Protein AF-A0A832K799-F1 (afdb_monomer_lite)

Radius of gyration: 15.49 Å; chains: 1; bounding box: 31×35×47 Å

Secondary structure (DSSP, 8-state):
-------HHHHHHHHHHHHHHHHHHHHHHTT--THHHHHHHHHHHHHHHHIIIIIS---HHHHTSTTHHHHTTHHHHHHHHHHHHHHHHHH-SS---

Foldseek 3Di:
DPPPPCQLLNVLQVVLLVLLLVLLVVCVVVVPDDPRSVVSLVVVLVVSLCCSCPVVVCACVRQVHHCSSNPRNPVSSVVSNCCNNVVSCVVPVPPDD

pLDDT: mean 86.28, std 12.01, range [40.59, 97.56]

Structure (mmCIF, N/CA/C/O backb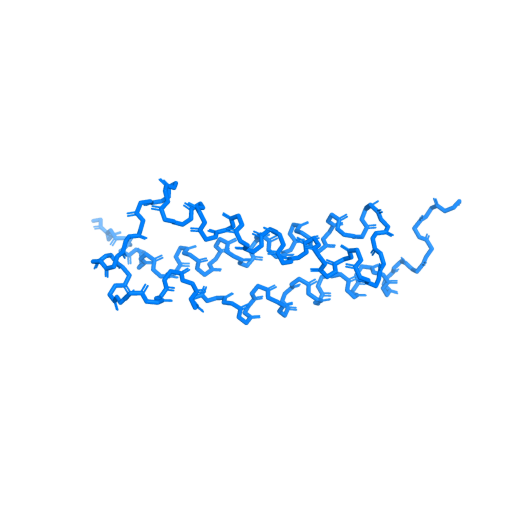one):
data_AF-A0A832K799-F1
#
_entry.id   AF-A0A832K799-F1
#
loop_
_atom_site.group_PDB
_atom_site.id
_atom_site.type_symbol
_atom_site.label_atom_id
_atom_site.label_alt_id
_atom_site.label_comp_id
_atom_site.label_asym_id
_atom_site.label_entity_id
_atom_site.label_seq_id
_atom_site.pdbx_PDB_ins_code
_atom_site.Cartn_x
_atom_site.Cartn_y
_atom_site.Cartn_z
_atom_site.occupancy
_atom_site.B_iso_or_equiv
_atom_site.auth_seq_id
_atom_site.auth_comp_id
_atom_site.auth_asym_id
_atom_site.auth_atom_id
_atom_site.pdbx_PDB_model_num
ATOM 1 N N . MET A 1 1 ? -18.604 -25.472 17.020 1.00 40.59 1 MET A N 1
ATOM 2 C CA . MET A 1 1 ? -18.171 -24.535 15.959 1.00 40.59 1 MET A CA 1
ATOM 3 C C . MET A 1 1 ? -17.180 -23.550 16.559 1.00 40.59 1 MET A C 1
ATOM 5 O O . MET A 1 1 ? -17.576 -22.767 17.410 1.00 40.59 1 MET A O 1
ATOM 9 N N . LEU A 1 2 ? -15.902 -23.609 16.179 1.00 48.09 2 LEU A N 1
ATOM 10 C CA . LEU A 1 2 ? -14.936 -22.565 16.533 1.00 48.09 2 LEU A CA 1
ATOM 11 C C . LEU A 1 2 ? -15.223 -21.351 15.647 1.00 48.09 2 LEU A C 1
ATOM 13 O O . LEU A 1 2 ? -14.910 -21.362 14.459 1.00 48.09 2 LEU A O 1
ATOM 17 N N . VAL A 1 3 ? -15.860 -20.324 16.205 1.00 55.03 3 VAL A N 1
ATOM 18 C CA . VAL A 1 3 ? -15.952 -19.023 15.538 1.00 55.03 3 VAL A CA 1
ATOM 19 C C . VAL A 1 3 ? -14.537 -18.457 15.536 1.00 55.03 3 VAL A C 1
ATOM 21 O O . VAL A 1 3 ? -14.031 -18.049 16.582 1.00 55.03 3 VAL A O 1
ATOM 24 N N . VAL A 1 4 ? -13.862 -18.493 14.385 1.00 57.69 4 VAL A N 1
ATOM 25 C CA . VAL A 1 4 ? -12.569 -17.828 14.213 1.00 57.69 4 VAL A CA 1
ATOM 26 C C . VAL A 1 4 ? -12.825 -16.334 14.390 1.00 57.69 4 VAL A C 1
ATOM 28 O O . VAL A 1 4 ? -13.299 -15.655 13.485 1.00 57.69 4 VAL A O 1
ATOM 31 N N . GLN A 1 5 ? -12.566 -15.829 15.595 1.00 59.00 5 GLN A N 1
ATOM 32 C CA . GLN A 1 5 ? -12.604 -14.409 15.927 1.00 59.00 5 GLN A CA 1
ATOM 33 C C . GLN A 1 5 ? -11.429 -13.731 15.212 1.00 59.00 5 GLN A C 1
ATOM 35 O O . GLN A 1 5 ? -10.356 -13.529 15.789 1.00 59.00 5 GLN A O 1
ATOM 40 N N . VAL A 1 6 ? -11.593 -13.440 13.919 1.00 66.88 6 VAL A N 1
ATOM 41 C CA . VAL A 1 6 ? -10.592 -12.694 13.158 1.00 66.88 6 VAL A CA 1
ATOM 42 C C . VAL A 1 6 ? -10.546 -11.292 13.750 1.00 66.88 6 VAL A C 1
ATOM 44 O O . VAL A 1 6 ? -11.512 -10.534 13.678 1.00 66.88 6 VAL A O 1
ATOM 47 N N . LYS A 1 7 ? -9.421 -10.948 14.381 1.00 80.88 7 LYS A N 1
ATOM 48 C CA . LYS A 1 7 ? -9.245 -9.620 14.974 1.00 80.88 7 LYS A CA 1
ATOM 49 C C . LYS A 1 7 ? -9.436 -8.560 13.875 1.00 80.88 7 LYS A C 1
ATOM 51 O O . LYS A 1 7 ? -8.784 -8.686 12.835 1.00 80.88 7 LYS A O 1
ATOM 56 N N . PRO A 1 8 ? -10.218 -7.489 14.107 1.00 82.50 8 PRO A N 1
ATOM 57 C CA . PRO A 1 8 ? -10.411 -6.406 13.136 1.00 82.50 8 PRO A CA 1
ATOM 58 C C . PRO A 1 8 ? -9.091 -5.834 12.600 1.00 82.50 8 PRO A C 1
ATOM 60 O O . PRO A 1 8 ? -8.954 -5.550 11.414 1.00 82.50 8 PRO A O 1
ATOM 63 N N . SER A 1 9 ? -8.058 -5.770 13.446 1.00 84.25 9 SER A N 1
ATOM 64 C CA . SER A 1 9 ? -6.706 -5.366 13.046 1.00 84.25 9 SER A CA 1
ATOM 65 C C . SER A 1 9 ? -6.061 -6.289 12.004 1.00 84.25 9 SER A C 1
ATOM 67 O O . SER A 1 9 ? -5.312 -5.818 11.156 1.00 84.25 9 SER A O 1
ATOM 69 N N . GLY A 1 10 ? -6.337 -7.595 12.065 1.00 87.25 10 GLY A N 1
ATOM 70 C CA . GLY A 1 10 ? -5.854 -8.571 11.088 1.00 87.25 10 GLY A CA 1
ATOM 71 C C . GLY A 1 10 ? -6.523 -8.394 9.728 1.00 87.25 10 GLY A C 1
ATOM 72 O O . GLY A 1 10 ? -5.846 -8.452 8.708 1.00 87.25 10 GLY A O 1
ATOM 73 N N . ILE A 1 11 ? -7.824 -8.089 9.712 1.00 89.44 11 ILE A N 1
ATOM 74 C CA . ILE A 1 11 ? -8.568 -7.800 8.476 1.00 89.44 11 ILE A CA 1
ATOM 75 C C . ILE A 1 11 ? -7.981 -6.565 7.787 1.00 89.44 11 ILE A C 1
ATOM 77 O O . ILE A 1 11 ? -7.671 -6.620 6.602 1.00 89.44 11 ILE A O 1
ATOM 81 N N . VAL A 1 12 ? -7.746 -5.480 8.536 1.00 90.56 12 VAL A N 1
ATOM 82 C CA . VAL A 1 12 ? -7.122 -4.255 8.000 1.00 90.56 12 VAL A CA 1
ATOM 83 C C . VAL A 1 12 ? -5.729 -4.533 7.431 1.00 90.56 12 VAL A C 1
ATOM 85 O O . VAL A 1 12 ? -5.389 -4.022 6.365 1.00 90.56 12 VAL A O 1
ATOM 88 N N . TYR A 1 13 ? -4.932 -5.353 8.121 1.00 91.62 13 TYR A N 1
ATOM 89 C CA . TYR A 1 13 ? -3.595 -5.732 7.671 1.00 91.62 13 TYR A CA 1
ATOM 90 C C . TYR A 1 13 ? -3.627 -6.475 6.330 1.00 91.62 13 TYR A C 1
ATOM 92 O O . TYR A 1 13 ? -2.976 -6.047 5.379 1.00 91.62 13 TYR A O 1
ATOM 100 N N . TRP A 1 14 ? -4.413 -7.552 6.236 1.00 93.00 14 TRP A N 1
ATOM 101 C CA . TRP A 1 14 ? -4.528 -8.348 5.011 1.00 93.00 14 TRP A CA 1
ATOM 102 C C . TRP A 1 14 ? -5.155 -7.556 3.867 1.00 93.00 14 TRP A C 1
ATOM 104 O O . TRP A 1 14 ? -4.689 -7.639 2.735 1.00 93.00 14 TRP A O 1
ATOM 114 N N . PHE A 1 15 ? -6.155 -6.725 4.160 1.00 94.31 15 PHE A N 1
ATOM 115 C CA . PHE A 1 15 ? -6.738 -5.814 3.181 1.00 94.31 15 PHE A CA 1
ATOM 116 C C . PHE A 1 15 ? -5.678 -4.885 2.577 1.00 94.31 15 PHE A C 1
ATOM 118 O O . PHE A 1 15 ? -5.549 -4.810 1.358 1.00 94.31 15 PHE A O 1
ATOM 125 N N . ARG A 1 16 ? -4.874 -4.220 3.418 1.00 94.31 16 ARG A N 1
ATOM 126 C CA . ARG A 1 16 ? -3.789 -3.344 2.954 1.00 94.31 16 ARG A CA 1
ATOM 127 C C . ARG A 1 16 ? -2.695 -4.111 2.216 1.00 94.31 16 ARG A C 1
ATOM 129 O O . ARG A 1 16 ? -2.155 -3.583 1.252 1.00 94.31 16 ARG A O 1
ATOM 136 N N . PHE A 1 17 ? -2.402 -5.347 2.610 1.00 95.75 17 PHE A N 1
ATOM 137 C CA . PHE A 1 17 ? -1.469 -6.215 1.892 1.00 95.75 17 PHE A CA 1
ATOM 138 C C . PHE A 1 17 ? -1.928 -6.477 0.448 1.00 95.75 17 PHE A C 1
ATOM 140 O O . PHE A 1 17 ? -1.188 -6.191 -0.490 1.00 95.75 17 PHE A O 1
ATOM 147 N N . PHE A 1 18 ? -3.164 -6.946 0.246 1.00 96.81 18 PHE A N 1
ATOM 148 C CA . PHE A 1 18 ? -3.687 -7.196 -1.103 1.00 96.81 18 PHE A CA 1
ATOM 149 C C . PHE A 1 18 ? -3.860 -5.908 -1.910 1.00 96.81 18 PHE A C 1
ATOM 151 O O . PHE A 1 18 ? -3.569 -5.889 -3.105 1.00 96.81 18 PHE A O 1
ATOM 158 N N . LEU A 1 19 ? -4.269 -4.816 -1.256 1.00 96.38 19 LEU A N 1
ATOM 159 C CA . LEU A 1 19 ? -4.359 -3.507 -1.896 1.00 96.38 19 LEU A CA 1
ATOM 160 C C . LEU A 1 19 ? -2.991 -3.044 -2.411 1.00 96.38 19 LEU A C 1
ATOM 162 O O . LEU A 1 19 ? -2.908 -2.525 -3.517 1.00 96.38 19 LEU A O 1
ATOM 166 N N . ALA A 1 20 ? -1.917 -3.261 -1.651 1.00 97.00 20 ALA A N 1
ATOM 167 C CA . ALA A 1 20 ? -0.564 -2.901 -2.062 1.00 97.00 20 ALA A CA 1
ATOM 168 C C . ALA A 1 20 ? -0.103 -3.662 -3.310 1.00 97.00 20 ALA A C 1
ATOM 170 O O . ALA A 1 20 ? 0.453 -3.052 -4.221 1.00 97.00 20 ALA A O 1
ATOM 171 N N . ILE A 1 21 ? -0.384 -4.969 -3.376 1.00 97.31 21 ILE A N 1
ATOM 172 C CA . ILE A 1 21 ? -0.102 -5.794 -4.561 1.00 97.31 21 ILE A CA 1
ATOM 173 C C . ILE A 1 21 ? -0.867 -5.248 -5.767 1.00 97.31 21 ILE A C 1
ATOM 175 O O . ILE A 1 21 ? -0.281 -5.031 -6.825 1.00 97.31 21 ILE A O 1
ATOM 179 N N . LEU A 1 22 ? -2.166 -4.982 -5.599 1.00 96.94 22 LEU A N 1
ATOM 180 C CA . LEU A 1 22 ? -3.022 -4.462 -6.662 1.00 96.94 22 LEU A CA 1
ATOM 181 C C . LEU A 1 22 ? -2.503 -3.112 -7.170 1.00 96.94 22 LEU A C 1
ATOM 183 O O . LEU A 1 22 ? -2.322 -2.935 -8.370 1.00 96.94 22 LEU A O 1
ATOM 187 N N . VAL A 1 23 ? -2.199 -2.175 -6.270 1.00 96.62 23 VAL A N 1
ATOM 188 C CA . VAL A 1 23 ? -1.683 -0.847 -6.632 1.00 96.62 23 VAL A CA 1
ATOM 189 C C . VAL A 1 23 ? -0.293 -0.936 -7.269 1.00 96.62 23 VAL A C 1
ATOM 191 O O . VAL A 1 23 ? -0.010 -0.198 -8.211 1.00 96.62 23 VAL A O 1
ATOM 194 N N . GLY A 1 24 ? 0.570 -1.844 -6.804 1.00 95.31 24 GLY A N 1
ATOM 195 C CA . GLY A 1 24 ? 1.886 -2.091 -7.399 1.00 95.31 24 GLY A CA 1
ATOM 196 C C . GLY A 1 24 ? 1.773 -2.626 -8.827 1.00 95.31 24 GLY A C 1
ATOM 197 O O . GLY A 1 24 ? 2.43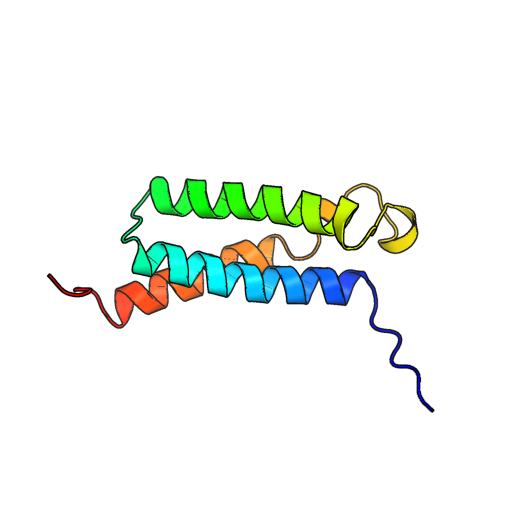5 -2.117 -9.731 1.00 95.31 24 GLY A O 1
ATOM 198 N N . ALA A 1 25 ? 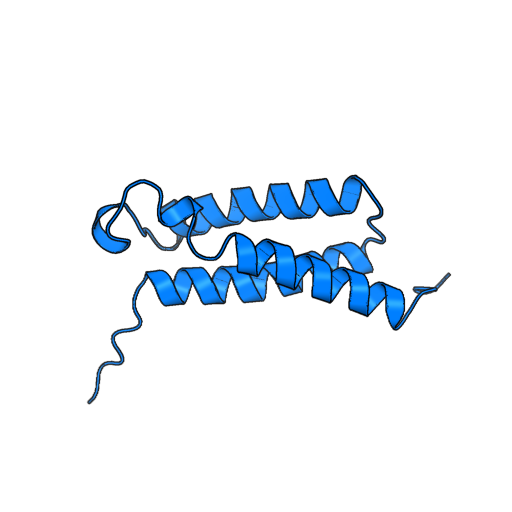0.864 -3.577 -9.048 1.00 94.62 25 ALA A N 1
ATOM 199 C CA . ALA A 1 25 ? 0.556 -4.106 -10.372 1.00 94.62 25 ALA A CA 1
ATOM 200 C C . ALA A 1 25 ? -0.060 -3.044 -11.295 1.00 94.62 25 ALA A C 1
ATOM 202 O O . ALA A 1 25 ? 0.385 -2.901 -12.429 1.00 94.62 25 ALA A O 1
ATOM 203 N N .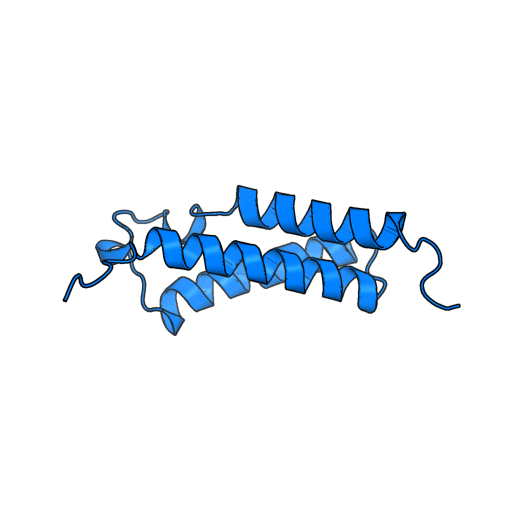 LEU A 1 26 ? -1.012 -2.237 -10.811 1.00 93.88 26 LEU A N 1
ATOM 204 C CA . LEU A 1 26 ? -1.569 -1.120 -11.584 1.00 93.88 26 LEU A CA 1
ATOM 205 C C . LEU A 1 26 ? -0.496 -0.089 -11.951 1.00 93.88 26 LEU A C 1
ATOM 207 O O . LEU A 1 26 ? -0.474 0.393 -13.078 1.00 93.88 26 LEU A O 1
ATOM 211 N N . SER A 1 27 ? 0.418 0.220 -11.028 1.00 93.31 27 SER A N 1
ATOM 212 C CA . SER A 1 27 ? 1.523 1.153 -11.287 1.00 93.31 27 SER A CA 1
ATOM 213 C C . SER A 1 27 ? 2.450 0.647 -12.396 1.00 93.31 27 SER A C 1
ATOM 215 O O . SER A 1 27 ? 3.017 1.444 -13.139 1.00 93.31 27 SER A O 1
ATOM 217 N N . TYR A 1 28 ? 2.601 -0.671 -12.516 1.00 92.06 28 TYR A N 1
ATOM 218 C CA . TYR A 1 28 ? 3.317 -1.303 -13.618 1.00 92.06 28 TYR A CA 1
ATOM 219 C C . TYR A 1 28 ? 2.510 -1.269 -14.927 1.00 92.06 28 TYR A C 1
ATOM 221 O O . TYR A 1 28 ? 3.019 -0.770 -15.923 1.00 92.06 28 TYR A O 1
ATOM 229 N N . ILE A 1 29 ? 1.240 -1.696 -14.910 1.00 91.00 29 ILE A N 1
ATOM 230 C CA . ILE A 1 29 ? 0.356 -1.747 -16.095 1.00 91.00 29 ILE A CA 1
ATOM 231 C C . ILE A 1 29 ? 0.177 -0.366 -16.742 1.00 91.00 29 ILE A C 1
ATOM 233 O O . ILE A 1 29 ? 0.181 -0.243 -17.962 1.00 91.00 29 ILE A O 1
ATOM 237 N N . PHE A 1 30 ? 0.022 0.682 -15.932 1.00 91.00 30 PHE A N 1
ATOM 238 C CA . PHE A 1 30 ? -0.121 2.059 -16.414 1.00 91.00 30 PHE A CA 1
ATOM 239 C C . PHE A 1 30 ? 1.216 2.752 -16.688 1.00 91.00 30 PHE A C 1
ATOM 241 O O . PHE A 1 30 ? 1.237 3.954 -16.943 1.00 91.00 30 PHE A O 1
ATOM 248 N N . HIS A 1 31 ? 2.332 2.025 -16.610 1.00 89.00 31 HIS A N 1
ATOM 249 C CA . HIS A 1 31 ? 3.673 2.559 -16.829 1.00 89.00 31 HIS A CA 1
ATOM 250 C C . HIS A 1 31 ? 4.012 3.768 -15.945 1.00 89.00 31 HIS A C 1
ATOM 252 O O . HIS A 1 31 ? 4.789 4.644 -16.329 1.00 89.00 31 HIS A O 1
ATOM 258 N N . LEU A 1 32 ? 3.439 3.828 -14.739 1.00 89.12 32 LEU A N 1
ATOM 259 C CA . LEU A 1 32 ? 3.684 4.924 -13.810 1.00 89.12 32 LEU A CA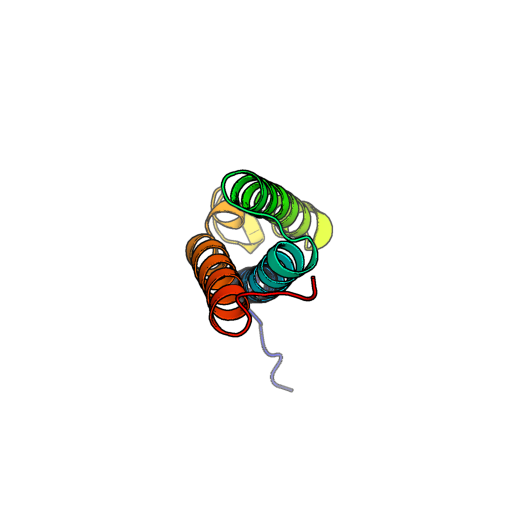 1
ATOM 260 C C . LEU A 1 32 ? 5.125 4.823 -13.327 1.00 89.12 32 LEU A C 1
ATOM 262 O O . LEU A 1 32 ? 5.523 3.787 -12.793 1.00 89.12 32 LEU A O 1
ATOM 266 N N . ARG A 1 33 ? 5.898 5.899 -13.502 1.00 86.25 33 ARG A N 1
ATOM 267 C CA . ARG A 1 33 ? 7.315 5.985 -13.115 1.00 86.25 33 ARG A CA 1
ATOM 268 C C . ARG A 1 33 ? 7.559 7.156 -12.166 1.00 86.25 33 ARG A C 1
ATOM 270 O O . ARG A 1 33 ? 6.852 8.165 -12.190 1.00 86.25 33 ARG A O 1
ATOM 277 N N . GLY A 1 34 ? 8.569 7.011 -11.306 1.00 88.38 34 GLY A N 1
ATOM 278 C CA . GLY A 1 34 ? 8.997 8.050 -10.366 1.00 88.38 34 GLY A CA 1
ATOM 279 C C . GLY A 1 34 ? 7.848 8.602 -9.512 1.00 88.38 34 GLY A C 1
ATOM 280 O O . GLY A 1 34 ? 7.186 7.865 -8.779 1.00 88.38 34 GLY A O 1
ATOM 281 N N . LEU A 1 35 ? 7.599 9.911 -9.625 1.00 92.06 35 LEU A N 1
ATOM 282 C CA . LEU A 1 35 ? 6.614 10.630 -8.811 1.00 92.06 35 LEU A CA 1
ATOM 283 C C . LEU A 1 35 ? 5.164 10.168 -9.050 1.00 92.06 35 LEU A C 1
ATOM 285 O O . LEU A 1 35 ? 4.338 10.231 -8.138 1.00 92.06 35 LEU A O 1
ATOM 289 N N . GLN A 1 36 ? 4.839 9.669 -10.245 1.00 92.00 36 GLN A N 1
ATOM 290 C CA . GLN A 1 36 ? 3.488 9.192 -10.567 1.00 92.00 36 GLN A CA 1
ATOM 291 C C . GLN A 1 36 ? 3.143 7.898 -9.814 1.00 92.00 36 GLN A C 1
ATOM 293 O O . GLN A 1 36 ? 2.043 7.760 -9.280 1.00 92.00 36 GLN A O 1
ATOM 298 N N . GLY A 1 37 ? 4.102 6.972 -9.698 1.00 91.31 37 GLY A N 1
ATOM 299 C CA . GLY A 1 37 ? 3.931 5.753 -8.901 1.00 91.31 37 GLY A CA 1
ATOM 300 C C . GLY A 1 37 ? 3.783 6.068 -7.410 1.00 91.31 37 GLY A C 1
ATOM 301 O O . GLY A 1 37 ? 2.880 5.557 -6.749 1.00 91.31 37 GLY A O 1
ATOM 302 N N . LEU A 1 38 ? 4.611 6.986 -6.897 1.00 93.56 38 LEU A N 1
ATOM 303 C CA . LEU A 1 38 ? 4.557 7.429 -5.498 1.00 93.56 38 LEU A CA 1
ATOM 304 C C . LEU A 1 38 ? 3.234 8.121 -5.144 1.00 93.56 38 LEU A C 1
ATOM 306 O O . LEU A 1 38 ? 2.620 7.800 -4.127 1.00 93.56 38 LEU A O 1
ATOM 310 N N . SER A 1 39 ? 2.774 9.051 -5.984 1.00 94.12 39 SER A N 1
ATOM 311 C CA . SER A 1 39 ? 1.498 9.748 -5.772 1.00 94.12 39 SER A CA 1
ATOM 312 C C . SER A 1 39 ? 0.310 8.787 -5.822 1.00 94.12 39 SER A C 1
ATOM 314 O O . SER A 1 39 ? -0.574 8.874 -4.971 1.00 94.12 39 SER A O 1
ATOM 316 N N . THR A 1 40 ? 0.329 7.811 -6.733 1.00 93.69 40 THR A N 1
ATOM 317 C CA . THR A 1 40 ? -0.697 6.759 -6.814 1.00 93.69 40 THR A CA 1
ATOM 318 C C . THR A 1 40 ? -0.711 5.900 -5.553 1.00 93.69 40 THR A C 1
ATOM 320 O O . THR A 1 40 ? -1.764 5.708 -4.945 1.00 93.69 40 THR A O 1
ATOM 323 N N . MET A 1 41 ? 0.457 5.448 -5.092 1.00 95.31 41 MET A N 1
ATOM 324 C CA . MET A 1 41 ? 0.579 4.691 -3.846 1.00 95.31 41 MET A CA 1
ATOM 325 C C . MET A 1 41 ? -0.009 5.453 -2.654 1.00 95.31 41 MET A C 1
ATOM 327 O O . MET A 1 41 ? -0.799 4.888 -1.892 1.00 95.31 41 MET A O 1
ATOM 331 N N . MET A 1 42 ? 0.322 6.738 -2.526 1.00 95.31 42 MET A N 1
ATOM 332 C CA . MET A 1 42 ? -0.160 7.592 -1.442 1.00 95.31 42 MET A CA 1
ATOM 333 C C . MET A 1 42 ? -1.673 7.830 -1.521 1.00 95.31 42 MET A C 1
ATOM 335 O O . MET A 1 42 ? -2.369 7.730 -0.509 1.00 95.31 42 MET A O 1
ATOM 339 N N . LEU A 1 43 ? -2.202 8.080 -2.720 1.00 96.19 43 LEU A N 1
ATOM 340 C CA . LEU A 1 43 ? -3.630 8.290 -2.956 1.00 96.19 43 LEU A CA 1
ATOM 341 C C . LEU A 1 43 ? -4.449 7.054 -2.565 1.00 96.19 43 LEU A C 1
ATOM 343 O O . LEU A 1 43 ? -5.409 7.161 -1.800 1.00 96.19 43 LEU A O 1
ATOM 347 N N . PHE A 1 44 ? -4.029 5.864 -2.995 1.00 96.25 44 PHE A N 1
ATOM 348 C CA . PHE A 1 44 ? -4.703 4.619 -2.620 1.00 96.25 44 PHE A CA 1
ATOM 349 C C . PHE A 1 44 ? -4.552 4.285 -1.134 1.00 96.25 44 PHE A C 1
ATOM 351 O O . PHE A 1 44 ? -5.462 3.704 -0.539 1.00 96.25 44 PHE A O 1
ATOM 358 N N . TYR A 1 45 ? -3.464 4.715 -0.492 1.00 93.88 45 TYR A N 1
ATOM 359 C CA . TYR A 1 45 ? -3.326 4.580 0.953 1.00 93.88 45 TYR A CA 1
ATOM 360 C C . TYR A 1 45 ? -4.364 5.414 1.712 1.00 93.88 45 TYR A C 1
ATOM 362 O O . TYR A 1 45 ? -5.002 4.915 2.643 1.00 93.88 45 TYR A O 1
ATOM 370 N N . ILE A 1 46 ? -4.578 6.661 1.285 1.00 94.62 46 ILE A N 1
ATOM 371 C CA . ILE A 1 46 ? -5.604 7.550 1.846 1.00 94.62 46 ILE A CA 1
ATOM 372 C C . ILE A 1 46 ? -6.999 6.949 1.631 1.00 94.62 46 ILE A C 1
ATOM 374 O O . ILE A 1 46 ? -7.795 6.881 2.569 1.00 94.62 46 ILE A O 1
ATOM 378 N N . ILE A 1 47 ? -7.278 6.423 0.435 1.00 94.50 47 ILE A N 1
ATOM 379 C CA . ILE A 1 47 ? -8.530 5.706 0.150 1.00 94.50 47 ILE A CA 1
ATOM 380 C C . ILE A 1 47 ? -8.688 4.500 1.087 1.00 94.50 47 ILE A C 1
ATOM 382 O O . ILE A 1 47 ? -9.761 4.305 1.657 1.00 94.50 47 ILE A O 1
ATOM 386 N N . SER A 1 48 ? -7.618 3.735 1.331 1.00 93.06 48 SER A N 1
ATOM 387 C CA . SER A 1 48 ? -7.649 2.591 2.251 1.00 93.06 48 SER A CA 1
ATOM 388 C C . SER A 1 48 ? -8.095 2.992 3.659 1.00 93.06 48 SER A C 1
ATOM 390 O O . SER A 1 48 ? -8.847 2.261 4.298 1.00 93.06 48 SER A O 1
ATOM 392 N N . TYR A 1 49 ? -7.673 4.164 4.147 1.00 92.12 49 TYR A N 1
ATOM 393 C CA . TYR A 1 49 ? -8.093 4.678 5.448 1.00 92.12 49 TYR A CA 1
ATOM 394 C C . TYR A 1 49 ? -9.601 4.947 5.483 1.00 92.12 49 TYR A C 1
ATOM 396 O O . TYR A 1 49 ? -10.276 4.536 6.429 1.00 92.12 49 TYR A O 1
ATOM 404 N N . TYR A 1 50 ? -10.144 5.575 4.438 1.00 91.25 50 TYR A N 1
ATOM 405 C CA . TYR A 1 50 ? -11.579 5.823 4.340 1.00 91.25 50 TYR A CA 1
ATOM 406 C C . TYR A 1 50 ? -12.390 4.530 4.216 1.00 91.25 50 TYR A C 1
ATOM 408 O O . TYR A 1 50 ? -13.432 4.415 4.858 1.00 91.25 50 TYR A O 1
ATOM 416 N N . ILE A 1 51 ? -11.895 3.526 3.487 1.00 91.38 51 ILE A N 1
ATOM 417 C CA . ILE A 1 51 ? -12.531 2.201 3.408 1.00 91.38 51 ILE A CA 1
ATOM 418 C C . ILE A 1 51 ? -12.549 1.525 4.783 1.00 91.38 51 ILE A C 1
ATOM 420 O O . ILE A 1 51 ? -13.581 1.003 5.198 1.00 91.38 51 ILE A O 1
ATOM 424 N N . VAL A 1 52 ? -11.446 1.570 5.531 1.00 89.56 52 VAL A N 1
ATOM 425 C CA . VAL A 1 52 ? -11.386 0.993 6.883 1.00 89.56 52 VAL A CA 1
ATOM 426 C C . VAL A 1 52 ? -12.361 1.699 7.828 1.00 89.56 52 VAL A C 1
ATOM 428 O O . VAL A 1 52 ? -13.093 1.038 8.566 1.00 89.56 52 VAL A O 1
ATOM 431 N N . ARG A 1 53 ? -12.406 3.036 7.784 1.00 86.62 53 ARG A N 1
ATOM 432 C CA . ARG A 1 53 ? -13.234 3.837 8.691 1.00 86.62 53 ARG A CA 1
ATOM 433 C C . ARG A 1 53 ? -14.724 3.784 8.357 1.00 86.62 53 ARG A C 1
ATOM 435 O O . ARG A 1 53 ? -15.535 3.681 9.272 1.00 86.62 53 ARG A O 1
ATOM 442 N N . TYR A 1 54 ? -15.088 3.862 7.080 1.00 87.75 54 TYR A N 1
ATOM 443 C CA . TYR A 1 54 ? -16.484 3.971 6.644 1.00 87.75 54 TYR A CA 1
ATOM 444 C C . TYR A 1 54 ? -17.039 2.678 6.044 1.00 87.75 54 TYR A C 1
ATOM 446 O O . TYR A 1 54 ? -18.188 2.342 6.312 1.00 87.75 54 TYR A O 1
ATOM 454 N N . GLY A 1 55 ? -16.237 1.929 5.285 1.00 86.88 55 GLY A N 1
ATOM 455 C CA . GLY A 1 55 ? -16.648 0.659 4.680 1.00 86.88 55 GLY A CA 1
ATOM 456 C C . GLY A 1 55 ? -16.713 -0.475 5.701 1.00 86.88 55 GLY A C 1
ATOM 457 O O . GLY A 1 55 ? -17.763 -1.079 5.896 1.00 86.88 55 GLY A O 1
ATOM 458 N N . PHE A 1 56 ? -15.612 -0.728 6.414 1.00 84.62 56 PHE A N 1
ATOM 459 C CA . PHE A 1 56 ? -15.575 -1.748 7.472 1.00 84.62 56 PHE A CA 1
ATOM 460 C C . PHE A 1 56 ? -16.118 -1.259 8.815 1.00 84.62 56 PHE A C 1
ATOM 462 O O . PHE A 1 56 ? -16.314 -2.065 9.723 1.00 84.62 56 PHE A O 1
ATOM 469 N N . ARG A 1 57 ? -16.382 0.049 8.939 1.00 84.94 57 ARG A N 1
ATOM 470 C CA . ARG A 1 57 ? -16.884 0.691 10.165 1.00 84.94 57 ARG A CA 1
ATOM 471 C C . ARG A 1 57 ? -15.979 0.423 11.375 1.00 84.94 57 ARG A C 1
ATOM 473 O O . ARG A 1 57 ? -16.450 0.375 12.506 1.00 84.94 57 ARG A O 1
ATOM 480 N N . TYR A 1 58 ? -14.677 0.246 11.142 1.00 83.88 58 TYR A N 1
ATOM 481 C CA . TYR A 1 58 ? -13.701 0.025 12.202 1.00 83.88 58 TYR A CA 1
ATOM 482 C C . TYR A 1 58 ? -13.251 1.367 12.775 1.00 83.88 58 TYR A C 1
ATOM 484 O O . TYR A 1 58 ? -12.431 2.077 12.186 1.00 83.88 58 TYR A O 1
ATOM 492 N N . GLY A 1 59 ? -13.824 1.715 13.925 1.00 76.69 59 GLY A N 1
ATOM 493 C CA . GLY A 1 59 ? -13.516 2.920 14.674 1.00 76.69 59 GLY A CA 1
ATOM 494 C C . GLY A 1 59 ? -12.482 2.692 15.774 1.00 76.69 59 GLY A C 1
ATOM 495 O O . GLY A 1 59 ? -11.746 1.701 15.815 1.00 76.69 59 GLY A O 1
ATOM 496 N N . GLU A 1 60 ? -12.416 3.659 16.689 1.00 78.56 60 GLU A N 1
ATOM 497 C CA . GLU A 1 60 ? -11.475 3.637 17.813 1.00 78.56 60 GLU A CA 1
ATOM 498 C C . GLU A 1 60 ? -11.766 2.492 18.793 1.00 78.56 60 GLU A C 1
ATOM 500 O O . GLU A 1 60 ? -10.826 1.924 19.359 1.00 78.56 60 GLU A O 1
ATOM 505 N N . ALA A 1 61 ? -13.045 2.132 18.955 1.00 75.56 61 ALA A N 1
ATOM 506 C CA . ALA A 1 61 ? -13.505 1.071 19.846 1.00 75.56 61 ALA A CA 1
ATOM 507 C C . ALA A 1 61 ? -13.091 -0.319 19.334 1.00 75.56 61 ALA A C 1
ATOM 509 O O . ALA A 1 61 ? -12.578 -1.144 20.089 1.00 75.56 61 ALA A O 1
ATOM 510 N N . GLU A 1 62 ? -13.227 -0.554 18.030 1.00 78.06 62 GLU A N 1
ATOM 511 C CA . GLU A 1 62 ? -12.962 -1.836 17.375 1.00 78.06 62 GLU A CA 1
ATOM 512 C C . GLU A 1 62 ? -11.461 -2.080 17.202 1.00 78.06 62 GLU A C 1
ATOM 514 O O . GLU A 1 62 ? -10.971 -3.199 17.378 1.00 78.06 62 GLU A O 1
ATOM 519 N N . LEU A 1 63 ? -10.706 -1.026 16.879 1.00 76.75 63 LEU A N 1
ATOM 520 C CA . LEU A 1 63 ? -9.261 -1.118 16.670 1.00 76.75 63 LEU A CA 1
ATOM 521 C C . LEU A 1 63 ? -8.458 -0.895 17.954 1.00 76.75 63 LEU A C 1
ATOM 523 O O . LEU A 1 63 ? -7.254 -1.162 17.967 1.00 76.75 63 LEU A O 1
ATOM 527 N N . LYS A 1 64 ? -9.106 -0.495 19.055 1.00 79.56 64 LYS A N 1
ATOM 528 C CA . LYS A 1 64 ? -8.476 -0.189 20.349 1.00 79.56 64 LYS A CA 1
ATOM 529 C C . LYS A 1 64 ? -7.401 0.896 20.215 1.00 79.56 64 LYS A C 1
ATOM 531 O O . LYS A 1 64 ? -6.235 0.651 20.546 1.00 79.56 64 LYS A O 1
ATOM 536 N N . GLY A 1 65 ? -7.770 2.052 19.656 1.00 76.19 65 GLY A N 1
ATOM 537 C CA . GLY A 1 65 ? -6.910 3.242 19.603 1.00 76.19 65 GLY A CA 1
ATOM 538 C C . GLY A 1 65 ? -7.190 4.207 18.444 1.00 76.19 65 GLY A C 1
ATOM 539 O O . GLY A 1 65 ? -7.375 3.787 17.303 1.00 76.19 65 GLY A O 1
ATOM 540 N N . LYS A 1 66 ? -7.116 5.513 18.734 1.00 72.75 66 LYS A N 1
ATOM 541 C CA . LYS A 1 66 ? -7.414 6.629 17.815 1.00 72.75 66 LYS A CA 1
ATOM 542 C C . LYS A 1 66 ? -6.623 6.616 16.501 1.00 72.75 66 LYS A C 1
ATOM 544 O O . LYS A 1 66 ? -7.188 6.822 15.432 1.00 72.75 66 LYS A O 1
ATOM 549 N N . ASN A 1 67 ? -5.329 6.295 16.559 1.00 76.69 67 ASN A N 1
ATOM 550 C CA . ASN A 1 67 ? -4.444 6.321 15.385 1.00 76.69 67 ASN A CA 1
ATOM 551 C C . ASN A 1 67 ? -4.271 4.951 14.713 1.00 76.69 67 ASN A C 1
ATOM 553 O O . ASN A 1 67 ? -3.594 4.840 13.690 1.00 76.69 67 ASN A O 1
ATOM 557 N N . LYS A 1 68 ? -4.877 3.886 15.252 1.00 79.75 68 LYS A N 1
ATOM 558 C CA . LYS A 1 68 ? -4.638 2.528 14.747 1.00 79.75 68 LYS A CA 1
ATOM 559 C C . LYS A 1 68 ? -5.209 2.290 13.356 1.00 79.75 68 LYS A C 1
ATOM 561 O O . LYS A 1 68 ? -4.555 1.624 12.562 1.00 79.75 68 LYS A O 1
ATOM 566 N N . ALA A 1 69 ? -6.353 2.886 13.022 1.00 77.38 69 ALA A N 1
ATOM 567 C CA . ALA A 1 69 ? -6.900 2.829 11.664 1.00 77.38 69 ALA A CA 1
ATOM 568 C C . ALA A 1 69 ? -5.914 3.371 10.614 1.00 77.38 69 ALA A C 1
ATOM 570 O O . ALA A 1 69 ? -5.872 2.891 9.483 1.00 77.38 69 ALA A O 1
ATOM 571 N N . VAL A 1 70 ? -5.090 4.353 10.991 1.00 80.75 70 VAL A N 1
ATOM 572 C CA . VAL A 1 70 ? -4.050 4.906 10.120 1.00 80.75 70 VAL A CA 1
ATOM 573 C C . VAL A 1 70 ? -2.793 4.049 10.172 1.00 80.75 70 VAL A C 1
ATOM 575 O O . VAL A 1 70 ? -2.268 3.723 9.122 1.00 80.75 70 VAL A O 1
ATOM 578 N N . MET A 1 71 ? -2.314 3.637 11.345 1.00 86.12 71 MET A N 1
ATOM 579 C CA . MET A 1 71 ? -0.988 3.014 11.474 1.00 86.12 71 MET A CA 1
ATOM 580 C C . MET A 1 71 ? -0.943 1.510 11.150 1.00 86.12 71 MET A C 1
ATOM 582 O O . MET A 1 71 ? 0.114 1.001 10.781 1.00 86.12 71 MET A O 1
ATOM 586 N N . ILE A 1 72 ? -2.054 0.771 11.275 1.00 90.56 72 ILE A N 1
ATOM 587 C CA . ILE A 1 72 ? -2.056 -0.692 11.085 1.00 90.56 72 ILE A CA 1
ATOM 588 C C . ILE A 1 72 ? -1.686 -1.053 9.644 1.00 90.56 72 ILE A C 1
ATOM 590 O O . ILE A 1 72 ? -2.421 -0.759 8.712 1.00 90.56 72 ILE A O 1
ATOM 594 N N . GLY A 1 73 ? -0.565 -1.742 9.445 1.00 87.06 73 GLY A N 1
ATOM 595 C CA . GLY A 1 73 ? -0.174 -2.214 8.114 1.00 87.06 73 GLY A CA 1
ATOM 596 C C . GLY A 1 73 ? 0.327 -1.116 7.169 1.00 87.06 73 GLY A C 1
ATOM 597 O O . GLY A 1 73 ? 0.394 -1.370 5.972 1.00 87.06 73 GLY A O 1
ATOM 598 N N . ILE A 1 74 ? 0.706 0.072 7.675 1.00 93.19 74 ILE A N 1
ATOM 599 C CA . ILE A 1 74 ? 1.333 1.126 6.852 1.00 93.19 74 ILE A CA 1
ATOM 600 C C . ILE A 1 74 ? 2.629 0.639 6.199 1.00 93.19 74 ILE A C 1
ATOM 602 O O . ILE A 1 74 ? 2.790 0.733 4.986 1.00 93.19 74 ILE A O 1
ATOM 606 N N . GLY A 1 75 ? 3.526 0.055 6.999 1.00 92.19 75 GLY A N 1
ATOM 607 C CA . GLY A 1 75 ? 4.799 -0.469 6.513 1.00 92.19 75 GLY A CA 1
ATOM 608 C C . GLY A 1 75 ? 4.577 -1.605 5.525 1.00 92.19 75 GLY A C 1
ATOM 609 O O . GLY A 1 75 ? 5.145 -1.596 4.443 1.00 92.19 75 GLY A O 1
ATOM 610 N N . THR A 1 76 ? 3.679 -2.537 5.853 1.00 94.12 76 THR A N 1
ATOM 611 C CA . THR A 1 76 ? 3.305 -3.634 4.953 1.00 94.12 76 THR A CA 1
ATOM 612 C C . THR A 1 76 ? 2.800 -3.118 3.619 1.00 94.12 76 THR A C 1
ATOM 614 O O . THR A 1 76 ? 3.265 -3.590 2.592 1.00 94.12 76 THR A O 1
ATOM 617 N N . TYR A 1 77 ? 1.913 -2.124 3.617 1.00 95.44 77 TYR A N 1
ATOM 618 C CA . TYR A 1 77 ? 1.423 -1.544 2.375 1.00 95.44 77 TYR A CA 1
ATOM 619 C C . TYR A 1 77 ? 2.562 -0.959 1.532 1.00 95.44 77 TYR A C 1
ATOM 621 O O . TYR A 1 77 ? 2.699 -1.308 0.364 1.00 95.44 77 TYR A O 1
ATOM 629 N N . ILE A 1 78 ? 3.418 -0.124 2.131 1.00 95.31 78 ILE A N 1
ATOM 630 C CA . ILE A 1 78 ? 4.514 0.541 1.412 1.00 95.31 78 ILE A CA 1
ATOM 631 C C . ILE A 1 78 ? 5.526 -0.481 0.875 1.00 95.31 78 ILE A C 1
ATOM 633 O O . ILE A 1 78 ? 5.878 -0.429 -0.301 1.00 95.31 78 ILE A O 1
ATOM 637 N N . PHE A 1 79 ? 5.978 -1.422 1.708 1.00 96.75 79 PHE A N 1
ATOM 638 C CA . PHE A 1 79 ? 6.989 -2.403 1.309 1.00 96.75 79 PHE A CA 1
ATOM 639 C C . PHE A 1 79 ? 6.462 -3.406 0.288 1.00 96.75 79 PHE A C 1
ATOM 641 O O . PHE A 1 79 ? 7.180 -3.734 -0.648 1.00 96.75 79 PHE A O 1
ATOM 648 N N . VAL A 1 80 ? 5.221 -3.876 0.433 1.00 97.56 80 VAL A N 1
ATOM 649 C CA . VAL A 1 80 ? 4.626 -4.824 -0.519 1.00 97.56 80 VAL A CA 1
ATOM 650 C C . VAL A 1 80 ? 4.359 -4.142 -1.853 1.00 97.56 80 VAL A C 1
ATOM 652 O O . VAL A 1 80 ? 4.697 -4.710 -2.883 1.00 97.56 80 VAL A O 1
ATOM 655 N N . TRP A 1 81 ? 3.848 -2.906 -1.851 1.00 97.31 81 TRP A N 1
ATOM 656 C CA . TRP A 1 81 ? 3.690 -2.119 -3.076 1.00 97.31 81 TRP A CA 1
ATOM 657 C C . TRP A 1 81 ? 5.033 -1.950 -3.790 1.00 97.31 81 TRP A C 1
ATOM 659 O O . TRP A 1 81 ? 5.135 -2.258 -4.976 1.00 97.31 81 TRP A O 1
ATOM 669 N N . ALA A 1 82 ? 6.065 -1.509 -3.062 1.00 95.38 82 ALA A N 1
ATOM 670 C CA . ALA A 1 82 ? 7.393 -1.294 -3.623 1.00 95.38 82 ALA A CA 1
ATOM 671 C C . ALA A 1 82 ? 7.979 -2.602 -4.162 1.00 95.38 82 ALA A C 1
ATOM 673 O O . ALA A 1 82 ? 8.462 -2.629 -5.288 1.00 95.38 82 ALA A O 1
ATOM 674 N N . ALA A 1 83 ? 7.885 -3.693 -3.398 1.00 96.62 83 ALA A N 1
ATOM 675 C CA . ALA A 1 83 ? 8.350 -5.006 -3.823 1.00 96.62 83 ALA A CA 1
ATOM 676 C C . ALA A 1 83 ? 7.630 -5.469 -5.094 1.00 96.62 83 ALA A C 1
ATOM 678 O O . ALA A 1 83 ? 8.293 -5.822 -6.060 1.00 96.62 83 ALA A O 1
ATOM 679 N N . THR A 1 84 ? 6.296 -5.419 -5.138 1.00 95.62 84 THR A N 1
ATOM 680 C CA . THR A 1 84 ? 5.523 -5.796 -6.330 1.00 95.62 84 THR A CA 1
ATOM 681 C C . THR A 1 84 ? 5.901 -4.937 -7.534 1.00 95.62 84 THR A C 1
ATOM 683 O O . THR A 1 84 ? 6.173 -5.475 -8.603 1.00 95.62 84 THR A O 1
ATOM 686 N N . TRP A 1 85 ? 5.965 -3.617 -7.366 1.00 94.31 85 TRP A N 1
ATOM 687 C CA . TRP A 1 85 ? 6.283 -2.685 -8.445 1.00 94.31 85 TRP A CA 1
ATOM 688 C C . TRP A 1 85 ? 7.705 -2.898 -8.985 1.00 94.31 85 TRP A C 1
ATOM 690 O O . TRP A 1 85 ? 7.884 -3.069 -10.189 1.00 94.31 85 TRP A O 1
ATOM 700 N N . ILE A 1 86 ? 8.707 -2.987 -8.103 1.00 92.56 86 ILE A N 1
ATOM 701 C CA . ILE A 1 86 ? 10.109 -3.237 -8.474 1.00 92.56 86 ILE A CA 1
ATOM 702 C C . ILE A 1 86 ? 10.259 -4.605 -9.138 1.00 92.56 86 ILE A C 1
ATOM 704 O O . ILE A 1 86 ? 10.920 -4.702 -10.169 1.00 92.56 86 ILE A O 1
ATOM 708 N N . LEU A 1 87 ? 9.650 -5.657 -8.582 1.00 94.31 87 LEU A N 1
ATOM 709 C CA . LEU A 1 87 ? 9.737 -7.006 -9.142 1.00 94.31 87 LEU A CA 1
ATOM 710 C C . LEU A 1 87 ? 9.142 -7.066 -10.549 1.00 94.31 87 LEU A C 1
ATOM 712 O O . LEU A 1 87 ? 9.769 -7.638 -11.430 1.00 94.31 87 LEU A O 1
ATOM 716 N N . LEU A 1 88 ? 7.985 -6.444 -10.788 1.00 92.38 88 LEU A N 1
ATOM 717 C CA . LEU A 1 88 ? 7.358 -6.441 -12.114 1.00 92.38 88 LEU A CA 1
ATOM 718 C C . LEU A 1 88 ? 8.213 -5.716 -13.161 1.00 92.38 88 LEU A C 1
ATOM 720 O O . LEU A 1 88 ? 8.437 -6.261 -14.238 1.00 92.38 88 LEU A O 1
ATOM 724 N N . TYR A 1 89 ? 8.762 -4.544 -12.828 1.00 87.25 89 TYR A N 1
ATOM 725 C CA . TYR A 1 89 ? 9.681 -3.829 -13.724 1.00 87.25 89 TYR A CA 1
ATOM 726 C C . TYR A 1 89 ? 11.027 -4.537 -13.908 1.00 87.25 89 TYR A C 1
ATOM 728 O O . TYR A 1 89 ? 11.659 -4.389 -14.947 1.00 87.25 89 TYR A O 1
ATOM 736 N N . THR A 1 90 ? 11.478 -5.302 -12.914 1.00 90.06 90 THR A N 1
ATOM 737 C CA . THR A 1 90 ? 12.729 -6.068 -12.997 1.00 90.06 90 THR A CA 1
ATOM 738 C C . THR A 1 90 ? 12.557 -7.320 -13.856 1.00 90.06 90 THR A C 1
ATOM 740 O O . THR A 1 90 ? 13.426 -7.640 -14.659 1.00 90.06 90 THR A O 1
ATOM 743 N N . LEU A 1 91 ? 11.437 -8.030 -13.697 1.00 89.31 91 LEU A N 1
ATOM 744 C CA . LEU A 1 91 ? 11.116 -9.232 -14.471 1.00 89.31 91 LEU A CA 1
ATOM 745 C C . LEU A 1 91 ? 10.748 -8.904 -15.917 1.00 89.31 91 LEU A C 1
ATOM 747 O O . LEU A 1 91 ? 10.990 -9.716 -16.805 1.00 89.31 91 LEU A O 1
ATOM 751 N N . ASN A 1 92 ? 10.173 -7.727 -16.155 1.00 84.00 92 ASN A N 1
ATOM 752 C CA . ASN A 1 92 ? 9.859 -7.260 -17.492 1.00 84.00 92 ASN A CA 1
ATOM 753 C C . ASN A 1 92 ? 10.190 -5.762 -17.647 1.00 84.00 92 ASN A C 1
ATOM 755 O O . ASN A 1 92 ? 9.307 -4.913 -17.480 1.00 84.00 92 ASN A O 1
ATOM 759 N N . PRO A 1 93 ? 11.457 -5.439 -17.972 1.00 69.50 93 PRO A N 1
ATOM 760 C CA . PRO A 1 93 ? 11.919 -4.060 -18.122 1.00 69.50 93 PRO A CA 1
ATOM 761 C C . PRO A 1 93 ? 11.363 -3.355 -19.368 1.00 69.50 93 PRO A C 1
ATOM 763 O O . PRO A 1 93 ? 11.357 -2.124 -19.397 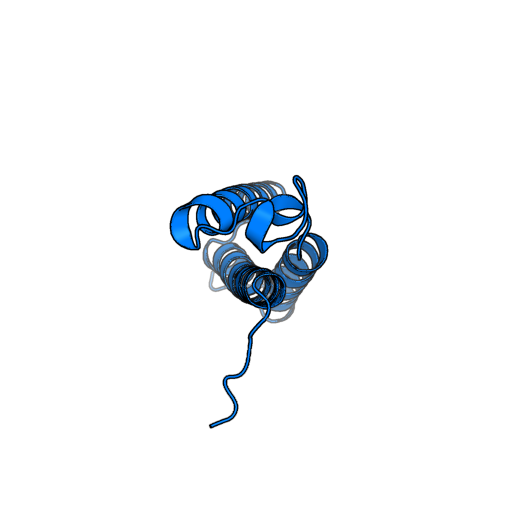1.00 69.50 93 PRO A O 1
ATOM 766 N N . TYR A 1 94 ? 10.855 -4.113 -20.349 1.00 66.75 94 TYR A N 1
ATOM 767 C CA . TYR A 1 94 ? 10.237 -3.611 -21.581 1.00 66.75 94 TYR A CA 1
ATOM 768 C C . TYR A 1 94 ? 8.780 -4.078 -21.670 1.00 66.75 94 TYR A C 1
ATOM 770 O O . TYR A 1 94 ? 8.465 -5.028 -22.392 1.00 66.75 94 TYR A O 1
ATOM 778 N N . PRO A 1 95 ? 7.874 -3.467 -20.895 1.00 60.62 95 PRO A N 1
ATOM 779 C CA . PRO A 1 95 ? 6.459 -3.775 -20.987 1.00 60.62 95 PRO A CA 1
ATOM 780 C C . PRO A 1 95 ? 5.896 -3.282 -22.332 1.00 60.62 95 PRO A C 1
ATOM 782 O O . PRO A 1 95 ? 5.425 -2.161 -22.425 1.00 60.62 95 PRO A O 1
ATOM 785 N N . LEU A 1 96 ? 5.976 -4.149 -23.351 1.00 60.88 96 LEU A N 1
ATOM 786 C CA . LEU A 1 96 ? 5.347 -4.047 -24.677 1.00 60.88 96 LEU A CA 1
ATOM 787 C C . LEU A 1 96 ? 5.344 -2.621 -25.264 1.00 60.88 96 LEU A C 1
ATOM 789 O O . LEU A 1 96 ? 4.295 -1.978 -25.334 1.00 60.88 96 LEU A O 1
ATOM 793 N N . ASP A 1 97 ? 6.527 -2.183 -25.702 1.00 54.53 97 ASP A N 1
ATOM 794 C CA . ASP A 1 97 ? 6.661 -1.252 -26.830 1.00 54.53 97 ASP A CA 1
ATOM 795 C C . ASP A 1 97 ? 6.414 -2.008 -28.152 1.00 54.53 97 ASP A C 1
ATOM 797 O O . ASP A 1 97 ? 6.883 -3.170 -28.261 1.00 54.53 97 ASP A O 1
#

Sequence (97 aa):
MLVVQVKPSGIVYWFRFFLAILVGALSYIFHLRGLQGLSTMMLFYIISYYIVRYGFRYGEAELKGKNKAVMIGIGTYIFVWAATWILLYTLNPYPLD